Protein AF-A0A510JDT0-F1 (afdb_monomer_lite)

Sequence (181 aa):
MKKSILKILKKNKIKDDEENIIVDSLEFIRLIADLEESYKIKFDDEDLIFENFSSINRIIEIIKKRKLLNYKNYLNQKIKVKVDRKLGDKHPEYGYIYSLNYGYIPNTESEDGEEIDVYILGEFDPLEEFEGVCRAIIYRIDDIENKLIVTAEDKKYSIDQIEALVEFQERFFKTEIIMEK

InterPro domains:
  IPR008162 Inorganic pyrophosphatase [PF00719] (80-170)
  IPR009081 Phosphopantetheine binding ACP domain [PF00550] (23-61)
  IPR009081 Phosphopantetheine binding ACP domain [PS50075] (1-67)
  IPR036649 Inorganic pyrophosphatase superfamily [SSF50324] (79-175)
  IPR036736 ACP-like superfamily [G3DSA:1.10.1200.10] (2-70)
  IPR036736 ACP-like superfamily [SSF47336] (20-66)

Foldseek 3Di:
DLVVLVVQCVVLVWDAPQQFTDDDPVSLVSSQVCLCVVQLFHDDPVCSDVVCVGHSVSVLVVSLCGLCVLVVVQAQHKAKWFFPAWQQRADPPPGFGQNFTKTFGPPDQWSVGDGAIETEPDDRGTDRMDIFGFFKKWDFPPDNHIHTYGYHHPDDDDQVRVCVNCCSPCVVTDTDIDGDD

Radius of gyration: 18.59 Å; chains: 1; bounding box: 45×34×46 Å

Secondary structure (DSSP, 8-state):
-HHHHHHHHHHTT-EE-SS-EE--HHHHHHHHHHHHHHHT----TTT--GGGGSSHHHHHHHHHHHHHHHHHTTTT-EEEEEEEE-TTPBPTTT--B-SSEEEE-TT---TTSSPPEEEEES--S--SEEEEEEEEEEEESSSS--EEEEE-TT----HHHHHHHHHHHHTTS-EEEE---

Structure (mmCIF, N/CA/C/O backbone):
data_AF-A0A510JDT0-F1
#
_entry.id   AF-A0A510JDT0-F1
#
loop_
_atom_site.group_PDB
_atom_site.id
_atom_site.type_symbol
_atom_site.label_atom_id
_atom_site.label_alt_id
_atom_site.label_comp_id
_atom_site.label_asym_id
_atom_site.label_entity_id
_atom_site.label_seq_id
_atom_site.pdbx_PDB_ins_code
_atom_site.Cartn_x
_atom_site.Cartn_y
_atom_site.Cartn_z
_atom_site.occupancy
_atom_site.B_iso_or_equiv
_atom_site.auth_seq_id
_atom_site.auth_comp_id
_atom_site.auth_asym_id
_atom_site.auth_atom_id
_atom_site.pdbx_PDB_model_num
ATOM 1 N N . MET A 1 1 ? 0.991 -1.120 -14.239 1.00 88.50 1 MET A N 1
ATOM 2 C CA . MET A 1 1 ? 2.459 -1.309 -14.266 1.00 88.50 1 MET A CA 1
ATOM 3 C C . MET A 1 1 ? 3.058 -1.621 -15.652 1.00 88.50 1 MET A C 1
ATOM 5 O O . MET A 1 1 ? 3.698 -0.727 -16.190 1.00 88.50 1 MET A O 1
ATOM 9 N N . LYS A 1 2 ? 2.822 -2.789 -16.294 1.00 91.06 2 LYS A N 1
ATOM 10 C CA . LYS A 1 2 ? 3.462 -3.196 -17.586 1.00 91.06 2 LYS A CA 1
ATOM 11 C C . LYS A 1 2 ? 3.554 -2.088 -18.651 1.00 91.06 2 LYS A C 1
ATOM 13 O O . LYS A 1 2 ? 4.633 -1.797 -19.153 1.00 91.06 2 LYS A O 1
ATOM 18 N N . LYS A 1 3 ? 2.437 -1.414 -18.957 1.00 90.88 3 LYS A N 1
ATOM 19 C CA . LYS A 1 3 ? 2.402 -0.309 -19.941 1.00 90.88 3 LYS A CA 1
ATOM 20 C C . LYS A 1 3 ? 3.322 0.868 -19.586 1.00 90.88 3 LYS A C 1
ATOM 22 O O . LYS A 1 3 ? 3.818 1.521 -20.494 1.00 90.88 3 LYS A O 1
ATOM 27 N N . SER A 1 4 ? 3.507 1.163 -18.299 1.00 92.06 4 SER A N 1
ATOM 28 C CA . SER A 1 4 ? 4.396 2.236 -17.834 1.00 92.06 4 SER A CA 1
ATOM 29 C C . SER A 1 4 ? 5.864 1.831 -17.995 1.00 92.06 4 SER A C 1
ATOM 31 O O . SER A 1 4 ? 6.632 2.569 -18.600 1.00 92.06 4 SER A O 1
ATOM 33 N N . ILE A 1 5 ? 6.223 0.603 -17.600 1.00 93.62 5 ILE A N 1
ATOM 34 C CA . ILE A 1 5 ? 7.578 0.055 -17.801 1.00 93.62 5 ILE A CA 1
ATOM 35 C C . ILE A 1 5 ? 7.959 0.070 -19.287 1.00 93.62 5 ILE A C 1
ATOM 37 O O . ILE A 1 5 ? 9.022 0.568 -19.637 1.00 93.62 5 ILE A O 1
ATOM 41 N N . LEU A 1 6 ? 7.062 -0.361 -20.181 1.00 93.50 6 LEU A N 1
ATOM 42 C CA . LEU A 1 6 ? 7.291 -0.292 -21.632 1.00 93.50 6 LEU A CA 1
ATOM 43 C C . LEU A 1 6 ? 7.588 1.133 -22.130 1.00 93.50 6 LEU A C 1
ATOM 45 O O . LEU A 1 6 ? 8.373 1.316 -23.057 1.00 93.50 6 LEU A O 1
ATOM 49 N N . LYS A 1 7 ? 6.969 2.164 -21.538 1.00 93.81 7 LYS A N 1
ATOM 50 C CA . LYS A 1 7 ? 7.277 3.562 -21.878 1.00 93.81 7 LYS A CA 1
ATOM 51 C C . LYS A 1 7 ? 8.675 3.958 -21.398 1.00 93.81 7 LYS A C 1
ATOM 53 O O . LYS A 1 7 ? 9.374 4.639 -22.142 1.00 93.81 7 LYS A O 1
ATOM 58 N N . ILE A 1 8 ? 9.081 3.518 -20.207 1.00 95.38 8 ILE A N 1
ATOM 59 C CA . ILE A 1 8 ? 10.419 3.770 -19.647 1.00 95.38 8 ILE A CA 1
ATOM 60 C C . ILE A 1 8 ? 11.500 3.088 -20.497 1.00 95.38 8 ILE A C 1
ATOM 62 O O . ILE A 1 8 ? 12.482 3.731 -20.861 1.00 95.38 8 ILE A O 1
ATOM 66 N N . LEU A 1 9 ? 11.296 1.830 -20.900 1.00 94.12 9 LEU A N 1
ATOM 67 C CA . LEU A 1 9 ? 12.228 1.113 -21.782 1.00 94.12 9 LEU A CA 1
ATOM 68 C C . LEU A 1 9 ? 12.407 1.855 -23.116 1.00 94.12 9 LEU A C 1
ATOM 70 O O . LEU A 1 9 ? 13.532 2.156 -23.519 1.00 94.12 9 LEU A O 1
ATOM 74 N N . LYS A 1 10 ? 11.298 2.277 -23.741 1.00 92.94 10 LYS A N 1
ATOM 75 C CA . LYS A 1 10 ? 11.321 3.076 -24.978 1.00 92.94 10 LYS A CA 1
ATOM 76 C C . LYS A 1 10 ? 12.009 4.429 -24.805 1.00 92.94 10 LYS A C 1
ATOM 78 O O . LYS A 1 10 ? 12.786 4.819 -25.674 1.00 92.94 10 LYS A O 1
ATOM 83 N N . LYS A 1 11 ? 11.756 5.139 -23.697 1.00 93.69 11 LYS A N 1
ATOM 84 C CA . LYS A 1 11 ? 12.427 6.408 -23.351 1.00 93.69 11 LYS A CA 1
ATOM 85 C C . LYS A 1 11 ? 13.948 6.224 -23.300 1.00 93.69 11 LYS A C 1
ATOM 87 O O . LYS A 1 11 ? 14.680 7.063 -23.821 1.00 93.69 11 LYS A O 1
ATOM 92 N N . ASN A 1 12 ? 14.402 5.101 -22.750 1.00 91.62 12 ASN A N 1
ATOM 93 C CA . ASN A 1 12 ? 15.817 4.765 -22.608 1.00 91.62 12 ASN A CA 1
ATOM 94 C C . ASN A 1 12 ? 16.442 4.091 -23.836 1.00 91.62 12 ASN A C 1
ATOM 96 O O . ASN A 1 12 ? 17.634 3.808 -23.811 1.00 91.62 12 ASN A O 1
ATOM 100 N N . LYS A 1 13 ? 15.680 3.897 -24.924 1.00 90.50 13 LYS A N 1
ATOM 101 C CA . LYS A 1 13 ? 16.111 3.202 -26.155 1.00 90.50 13 LYS A CA 1
ATOM 102 C C . LYS A 1 13 ? 16.541 1.746 -25.929 1.00 90.50 13 LYS A C 1
ATOM 104 O O . LYS A 1 13 ? 17.254 1.187 -26.757 1.00 90.50 13 LYS A O 1
ATOM 109 N N . ILE A 1 14 ? 16.055 1.139 -24.851 1.00 89.50 14 ILE A N 1
ATOM 110 C CA . ILE A 1 14 ? 16.335 -0.249 -24.500 1.00 89.50 14 ILE A CA 1
ATOM 111 C C . ILE A 1 14 ? 15.519 -1.153 -25.418 1.00 89.50 14 ILE A C 1
ATOM 113 O O . ILE A 1 14 ? 14.324 -0.924 -25.614 1.00 89.50 14 ILE A O 1
ATOM 117 N N . LYS A 1 15 ? 16.165 -2.173 -25.987 1.00 82.19 15 LYS A N 1
ATOM 118 C CA . LYS A 1 15 ? 15.473 -3.188 -26.783 1.00 82.19 15 LYS A CA 1
ATOM 119 C C . LYS A 1 15 ? 14.717 -4.130 -25.852 1.00 82.19 15 LYS A C 1
ATOM 121 O O . LYS A 1 15 ? 15.325 -4.764 -24.993 1.00 82.19 15 LYS A O 1
ATOM 126 N N . ASP A 1 16 ? 13.412 -4.231 -26.064 1.00 77.00 16 ASP A N 1
ATOM 127 C CA . ASP A 1 16 ? 12.528 -5.147 -25.359 1.00 77.00 16 ASP A CA 1
ATOM 128 C C . ASP A 1 16 ? 11.855 -6.111 -26.344 1.00 77.00 16 ASP A C 1
ATOM 130 O O . ASP A 1 16 ? 11.225 -5.683 -27.310 1.00 77.00 16 ASP A O 1
ATOM 134 N N . ASP A 1 17 ? 11.972 -7.417 -26.101 1.00 72.69 17 ASP A N 1
ATOM 135 C CA . ASP A 1 17 ? 11.164 -8.450 -26.762 1.00 72.69 17 ASP A CA 1
ATOM 136 C C . ASP A 1 17 ? 10.190 -9.113 -25.766 1.00 72.69 17 ASP A C 1
ATOM 138 O O . ASP A 1 17 ? 9.945 -10.307 -25.829 1.00 72.69 17 ASP A O 1
ATOM 142 N N . GLU A 1 18 ? 9.617 -8.318 -24.847 1.00 62.38 18 GLU A N 1
ATOM 143 C CA . GLU A 1 18 ? 8.750 -8.685 -23.701 1.00 62.38 18 GLU A CA 1
ATOM 144 C C . GLU A 1 18 ? 9.321 -9.712 -22.695 1.00 62.38 18 GLU A C 1
ATOM 146 O O . GLU A 1 18 ? 9.117 -9.548 -21.486 1.00 62.38 18 GLU A O 1
ATOM 151 N N . GLU A 1 19 ? 10.030 -10.736 -23.167 1.00 71.19 19 GLU A N 1
ATOM 152 C CA . GLU A 1 19 ? 10.606 -11.841 -22.403 1.00 71.19 19 GLU A CA 1
ATOM 153 C C . GLU A 1 19 ? 12.079 -11.615 -22.066 1.00 71.19 19 GLU A C 1
ATOM 155 O O . GLU A 1 19 ? 12.503 -12.027 -20.989 1.00 71.19 19 GLU A O 1
ATOM 160 N N . ASN A 1 20 ? 12.831 -10.911 -22.917 1.00 83.62 20 ASN A N 1
ATOM 161 C CA . ASN A 1 20 ? 14.222 -10.550 -22.688 1.00 83.62 20 ASN A CA 1
ATOM 162 C C . ASN A 1 20 ? 14.452 -9.041 -22.864 1.00 83.62 20 ASN A C 1
ATOM 164 O O . ASN A 1 20 ? 14.115 -8.393 -23.857 1.00 83.62 20 ASN A O 1
ATOM 168 N N . ILE A 1 21 ? 15.083 -8.464 -21.854 1.00 89.50 21 ILE A N 1
ATOM 169 C CA . ILE A 1 21 ? 15.574 -7.096 -21.849 1.00 89.50 21 ILE A CA 1
ATOM 170 C C . ILE A 1 21 ? 17.093 -7.187 -21.854 1.00 89.50 21 ILE A C 1
ATOM 172 O O . ILE A 1 21 ? 17.698 -7.757 -20.945 1.00 89.50 21 ILE A O 1
ATOM 176 N N . ILE A 1 22 ? 17.705 -6.627 -22.894 1.00 86.00 22 ILE A N 1
ATOM 177 C CA . ILE A 1 22 ? 19.159 -6.538 -23.021 1.00 86.00 22 ILE A CA 1
ATOM 178 C C . ILE A 1 22 ? 19.533 -5.077 -22.830 1.00 86.00 22 ILE A C 1
ATOM 180 O O . ILE A 1 22 ? 19.077 -4.220 -23.586 1.00 86.00 22 ILE A O 1
ATOM 184 N N . VAL A 1 23 ? 20.355 -4.818 -21.818 1.00 89.81 23 VAL A N 1
ATOM 185 C CA . VAL A 1 23 ? 20.811 -3.480 -21.440 1.00 89.81 23 VAL A CA 1
ATOM 186 C C . VAL A 1 23 ? 22.323 -3.465 -21.287 1.00 89.81 23 VAL A C 1
ATOM 188 O O . VAL A 1 23 ? 22.905 -4.397 -20.728 1.00 89.81 23 VAL A O 1
ATOM 191 N N . ASP A 1 24 ? 22.964 -2.405 -21.767 1.00 90.00 24 ASP A N 1
ATOM 192 C CA . ASP A 1 24 ? 24.339 -2.090 -21.384 1.00 90.00 24 ASP A CA 1
ATOM 193 C C . ASP A 1 24 ? 24.404 -1.383 -20.013 1.00 90.00 24 ASP A C 1
ATOM 195 O O . ASP A 1 24 ? 23.385 -1.078 -19.389 1.00 90.00 24 ASP A O 1
ATOM 199 N N . SER A 1 25 ? 25.613 -1.122 -19.507 1.00 90.88 25 SER A N 1
ATOM 200 C CA . SER A 1 25 ? 25.796 -0.481 -18.197 1.00 90.88 25 SER A CA 1
ATOM 201 C C . SER A 1 25 ? 25.176 0.920 -18.101 1.00 90.88 25 SER A C 1
ATOM 203 O O . SER A 1 25 ? 24.699 1.299 -17.035 1.00 90.88 25 SER A O 1
ATOM 205 N N . LEU A 1 26 ? 25.186 1.705 -19.182 1.00 92.50 26 LEU A N 1
ATOM 206 C CA . LEU A 1 26 ? 24.661 3.072 -19.180 1.00 92.50 26 LEU A CA 1
ATOM 207 C C . LEU A 1 26 ? 23.133 3.076 -19.287 1.00 92.50 26 LEU A C 1
ATOM 209 O O . LEU A 1 26 ? 22.468 3.856 -18.603 1.00 92.50 26 LEU A O 1
ATOM 213 N N . GLU A 1 27 ? 22.582 2.207 -20.130 1.00 93.94 27 GLU A N 1
ATOM 214 C CA . GLU A 1 27 ? 21.146 1.951 -20.241 1.00 93.94 27 GLU A CA 1
ATOM 215 C C . GLU A 1 27 ? 20.572 1.457 -18.915 1.00 93.94 27 GLU A C 1
ATOM 217 O O . GLU A 1 27 ? 19.526 1.940 -18.484 1.00 93.94 27 GLU A O 1
ATOM 222 N N . PHE A 1 28 ? 21.290 0.562 -18.233 1.00 94.56 28 PHE A N 1
ATOM 223 C CA . PHE A 1 28 ? 20.892 0.044 -16.932 1.00 94.56 28 PHE A CA 1
ATOM 224 C C . PHE A 1 28 ? 20.801 1.149 -15.880 1.00 94.56 28 PHE A C 1
ATOM 226 O O . PHE A 1 28 ? 19.755 1.301 -15.260 1.00 94.56 28 PHE A O 1
ATOM 233 N N . ILE A 1 29 ? 21.829 1.992 -15.740 1.00 95.31 29 ILE A N 1
ATOM 234 C CA . ILE A 1 29 ? 21.810 3.106 -14.774 1.00 95.31 29 ILE A CA 1
ATOM 235 C C . ILE A 1 29 ? 20.608 4.034 -15.014 1.00 95.31 29 ILE A C 1
ATOM 237 O O . ILE A 1 29 ? 19.939 4.443 -14.066 1.00 95.31 29 ILE A O 1
ATOM 241 N N . ARG A 1 30 ? 20.303 4.354 -16.278 1.00 96.00 30 ARG A N 1
ATOM 242 C CA . ARG A 1 30 ? 19.158 5.217 -16.612 1.00 96.00 30 ARG A CA 1
ATOM 243 C C . ARG A 1 30 ? 17.817 4.535 -16.361 1.00 96.00 30 ARG A C 1
ATOM 245 O O . ARG A 1 30 ? 16.895 5.188 -15.882 1.00 96.00 30 ARG A O 1
ATOM 252 N N . LEU A 1 31 ? 17.715 3.237 -16.658 1.00 96.31 31 LEU A N 1
ATOM 253 C CA . LEU A 1 31 ? 16.531 2.439 -16.353 1.00 96.31 31 LEU A CA 1
ATOM 254 C C . LEU A 1 31 ? 16.239 2.458 -14.853 1.00 96.31 31 LEU A C 1
ATOM 256 O O . LEU A 1 31 ? 15.105 2.725 -14.473 1.00 96.31 31 LEU A O 1
ATOM 260 N N . ILE A 1 32 ? 17.251 2.210 -14.016 1.00 97.31 32 ILE A N 1
ATOM 261 C CA . ILE A 1 32 ? 17.106 2.222 -12.557 1.00 97.31 32 ILE A CA 1
ATOM 262 C C . ILE A 1 32 ? 16.616 3.590 -12.078 1.00 97.31 32 ILE A C 1
ATOM 264 O O . ILE A 1 32 ? 15.574 3.651 -11.432 1.00 97.31 32 ILE A O 1
ATOM 268 N N . ALA A 1 33 ? 17.283 4.676 -12.481 1.00 97.19 33 ALA A N 1
ATOM 269 C CA . ALA A 1 33 ? 16.896 6.029 -12.081 1.00 97.19 33 ALA A CA 1
ATOM 270 C C . ALA A 1 33 ? 15.445 6.370 -12.474 1.00 97.19 33 ALA A C 1
ATOM 272 O O . ALA A 1 33 ? 14.679 6.884 -11.660 1.00 97.19 33 ALA A O 1
ATOM 273 N N . ASP A 1 34 ? 15.039 6.032 -13.702 1.00 97.19 34 ASP A N 1
ATOM 274 C CA . ASP A 1 34 ? 13.675 6.280 -14.175 1.00 97.19 34 ASP A CA 1
ATOM 275 C C . ASP A 1 34 ? 12.630 5.428 -13.435 1.00 97.19 34 ASP A C 1
ATOM 277 O O . ASP A 1 34 ? 11.501 5.880 -13.229 1.00 97.19 34 ASP A O 1
ATOM 281 N N . LEU A 1 35 ? 12.968 4.190 -13.057 1.00 96.31 35 LEU A N 1
ATOM 282 C CA . LEU A 1 35 ? 12.084 3.322 -12.277 1.00 96.31 35 LEU A CA 1
ATOM 283 C C . LEU A 1 35 ? 11.918 3.843 -10.845 1.00 96.31 35 LEU A C 1
ATOM 285 O O . LEU A 1 35 ? 10.786 3.935 -10.371 1.00 96.31 35 LEU A O 1
ATOM 289 N N . GLU A 1 36 ? 13.008 4.218 -10.180 1.00 95.81 36 GLU A N 1
ATOM 290 C CA . GLU A 1 36 ? 12.976 4.804 -8.835 1.00 95.81 36 GLU A CA 1
ATOM 291 C C . GLU A 1 36 ? 12.145 6.088 -8.806 1.00 95.81 36 GLU A C 1
ATOM 293 O O . GLU A 1 36 ? 11.250 6.231 -7.972 1.00 95.81 36 GLU A O 1
ATOM 298 N N . GLU A 1 37 ? 12.361 6.984 -9.773 1.00 94.50 37 GLU A N 1
ATOM 299 C CA . GLU A 1 37 ? 11.599 8.227 -9.890 1.00 94.50 37 GLU A CA 1
ATOM 300 C C . GLU A 1 37 ? 10.108 7.965 -10.146 1.00 94.50 37 GLU A C 1
ATOM 302 O O . GLU A 1 37 ? 9.251 8.567 -9.493 1.00 94.50 37 GLU A O 1
ATOM 307 N N . SER A 1 38 ? 9.794 7.058 -11.080 1.00 93.50 38 SER A N 1
ATOM 308 C CA . SER A 1 38 ? 8.414 6.795 -11.514 1.00 93.50 38 SER A CA 1
ATOM 309 C C . SER A 1 38 ? 7.574 6.081 -10.461 1.00 93.50 38 SER A C 1
ATOM 311 O O . SER A 1 38 ? 6.361 6.281 -10.421 1.00 93.50 38 SER A O 1
ATOM 313 N N . TYR A 1 39 ? 8.189 5.211 -9.657 1.00 92.00 39 TYR A N 1
ATOM 314 C CA . TYR A 1 39 ? 7.486 4.389 -8.668 1.00 92.00 39 TYR A CA 1
ATOM 315 C C . TYR A 1 39 ? 7.741 4.817 -7.223 1.00 92.00 39 TYR A C 1
ATOM 317 O O . TYR A 1 39 ? 7.184 4.186 -6.329 1.00 92.00 39 TYR A O 1
ATOM 325 N N . LYS A 1 40 ? 8.545 5.868 -7.003 1.00 92.00 40 LYS A N 1
ATOM 326 C CA . LYS A 1 40 ? 8.918 6.384 -5.675 1.00 92.00 40 LYS A CA 1
ATOM 327 C C . LYS A 1 40 ? 9.500 5.304 -4.763 1.00 92.00 40 LYS A C 1
ATOM 329 O O . LYS A 1 40 ? 9.203 5.224 -3.580 1.00 92.00 40 LYS A O 1
ATOM 334 N N . ILE A 1 41 ? 10.359 4.470 -5.340 1.00 92.31 41 ILE A N 1
ATOM 335 C CA . ILE A 1 41 ? 11.077 3.403 -4.637 1.00 92.31 41 ILE A CA 1
ATOM 336 C C . ILE A 1 41 ? 12.579 3.666 -4.668 1.00 92.31 41 ILE A C 1
ATOM 338 O O . ILE A 1 41 ? 13.058 4.471 -5.463 1.00 92.31 41 ILE A O 1
ATOM 342 N N . LYS A 1 42 ? 13.316 2.935 -3.834 1.00 92.75 42 LYS A N 1
ATOM 343 C CA . LYS A 1 42 ? 14.772 2.818 -3.916 1.00 92.75 42 LYS A CA 1
ATOM 344 C C . LYS A 1 42 ? 15.153 1.354 -4.047 1.00 92.75 42 LYS A C 1
ATOM 346 O O . LYS A 1 42 ? 14.601 0.517 -3.330 1.00 92.75 42 LYS A O 1
ATOM 351 N N . PHE A 1 43 ? 16.056 1.053 -4.967 1.00 95.12 43 PHE A N 1
ATOM 352 C CA . PHE A 1 43 ? 16.667 -0.265 -5.071 1.00 95.12 43 PHE A CA 1
ATOM 353 C C . PHE A 1 43 ? 17.920 -0.315 -4.199 1.00 95.12 43 PHE A C 1
ATOM 355 O O . PHE A 1 43 ? 18.695 0.638 -4.164 1.00 95.12 43 PHE A O 1
ATOM 362 N N . ASP A 1 44 ? 18.126 -1.436 -3.511 1.00 93.44 44 ASP A N 1
ATOM 363 C CA . ASP A 1 44 ? 19.374 -1.655 -2.775 1.00 93.44 44 ASP A CA 1
ATOM 364 C C . ASP A 1 44 ? 20.409 -2.299 -3.701 1.00 93.44 44 ASP A C 1
ATOM 366 O O . ASP A 1 44 ? 20.045 -2.929 -4.695 1.00 93.44 44 ASP A O 1
ATOM 370 N N . ASP A 1 45 ? 21.691 -2.242 -3.337 1.00 93.69 45 ASP A N 1
ATOM 371 C CA . ASP A 1 45 ? 22.788 -2.822 -4.127 1.00 93.69 45 ASP A CA 1
ATOM 372 C C . ASP A 1 45 ? 22.551 -4.297 -4.512 1.00 93.69 45 ASP A C 1
ATOM 374 O O . ASP A 1 45 ? 22.901 -4.723 -5.612 1.00 93.69 45 ASP A O 1
ATOM 378 N N . GLU A 1 46 ? 21.902 -5.075 -3.639 1.00 93.44 46 GLU A N 1
ATOM 379 C CA . GLU A 1 46 ? 21.561 -6.485 -3.881 1.00 93.44 46 GLU A CA 1
ATOM 380 C C . GLU A 1 46 ? 20.513 -6.684 -4.988 1.00 93.44 46 GLU A C 1
ATOM 382 O O . GLU A 1 46 ? 20.466 -7.739 -5.626 1.00 93.44 46 GLU A O 1
ATOM 387 N N . ASP A 1 47 ? 19.662 -5.687 -5.237 1.00 94.62 47 ASP A N 1
ATOM 388 C CA . ASP A 1 47 ? 18.688 -5.745 -6.323 1.00 94.62 47 ASP A CA 1
ATOM 389 C C . ASP A 1 47 ? 19.323 -5.476 -7.682 1.00 94.62 47 ASP A C 1
ATOM 391 O O . ASP A 1 47 ? 18.804 -5.972 -8.685 1.00 94.62 47 ASP A O 1
ATOM 395 N N . LEU A 1 48 ? 20.406 -4.689 -7.724 1.00 94.44 48 LEU A N 1
ATOM 396 C CA . LEU A 1 48 ? 21.015 -4.106 -8.926 1.00 94.44 48 LEU A CA 1
ATOM 397 C C . LEU A 1 48 ? 21.832 -5.118 -9.747 1.00 94.44 48 LEU A C 1
ATOM 399 O O . LEU A 1 48 ? 22.902 -4.821 -10.277 1.00 94.44 48 LEU A O 1
ATOM 403 N N . ILE A 1 49 ? 21.294 -6.324 -9.898 1.00 92.69 49 ILE A N 1
ATOM 404 C CA . ILE A 1 49 ? 21.797 -7.373 -10.777 1.00 92.69 49 ILE A CA 1
ATOM 405 C C . ILE A 1 49 ? 20.966 -7.415 -12.061 1.00 92.69 49 ILE A C 1
ATOM 407 O O . ILE A 1 49 ? 19.737 -7.405 -12.026 1.00 92.69 49 ILE A O 1
ATOM 411 N N . PHE A 1 50 ? 21.627 -7.519 -13.216 1.00 90.50 50 PHE A N 1
ATOM 412 C CA . PHE A 1 50 ? 20.959 -7.542 -14.528 1.00 90.50 50 PHE A CA 1
ATOM 413 C C . PHE A 1 50 ? 19.859 -8.598 -14.636 1.00 90.50 50 PHE A C 1
ATOM 415 O O . PHE A 1 50 ? 18.836 -8.371 -15.277 1.00 90.50 50 PHE A O 1
ATOM 422 N N . GLU A 1 51 ? 20.040 -9.745 -13.980 1.00 91.56 51 GLU A N 1
ATOM 423 C CA . GLU A 1 51 ? 19.056 -10.819 -13.987 1.00 91.56 51 GLU A CA 1
ATOM 424 C C . GLU A 1 51 ? 17.687 -10.359 -13.442 1.00 91.56 51 GLU A C 1
ATOM 426 O O . GLU A 1 51 ? 16.656 -10.744 -14.000 1.00 91.56 51 GLU A O 1
ATOM 431 N N . ASN A 1 52 ? 17.642 -9.483 -12.434 1.00 94.44 52 ASN A N 1
ATOM 432 C CA . ASN A 1 52 ? 16.389 -8.936 -11.896 1.00 94.44 52 ASN A CA 1
ATOM 433 C C . ASN A 1 52 ? 15.654 -8.023 -12.890 1.00 94.44 52 ASN A C 1
ATOM 435 O O . ASN A 1 52 ? 14.444 -7.835 -12.779 1.00 94.44 52 ASN A O 1
ATOM 439 N N . PHE A 1 53 ? 16.359 -7.500 -13.891 1.00 94.88 53 PHE A N 1
ATOM 440 C CA . PHE A 1 53 ? 15.822 -6.585 -14.900 1.00 94.88 53 PHE A CA 1
ATOM 441 C C . PHE A 1 53 ? 15.804 -7.202 -16.302 1.00 94.88 53 PHE A C 1
ATOM 443 O O . PHE A 1 53 ? 15.553 -6.510 -17.282 1.00 94.88 53 PHE A O 1
ATOM 450 N N . SER A 1 54 ? 16.025 -8.517 -16.392 1.00 92.88 54 SER A N 1
ATOM 451 C CA . SER A 1 54 ? 16.102 -9.262 -17.653 1.00 92.88 54 SER A CA 1
ATOM 452 C C . SER A 1 54 ? 14.755 -9.459 -18.347 1.00 92.88 54 SER A C 1
ATOM 454 O O . SER A 1 54 ? 14.730 -9.874 -19.495 1.00 92.88 54 SER A O 1
ATOM 456 N N . SER A 1 55 ? 13.630 -9.165 -17.690 1.00 94.19 55 SER A N 1
ATOM 457 C CA . SER A 1 55 ? 12.297 -9.213 -18.301 1.00 94.19 55 SER A CA 1
ATOM 458 C C . SER A 1 55 ? 11.350 -8.237 -17.615 1.00 94.19 55 SER A C 1
ATOM 460 O O . SER A 1 55 ? 11.530 -7.891 -16.445 1.00 94.19 55 SER A O 1
ATOM 462 N N . ILE A 1 56 ? 10.281 -7.845 -18.310 1.00 93.56 56 ILE A N 1
ATOM 463 C CA . ILE A 1 56 ? 9.270 -6.939 -17.750 1.00 93.56 56 ILE A CA 1
ATOM 464 C C . ILE A 1 56 ? 8.642 -7.528 -16.483 1.00 93.56 56 ILE A C 1
ATOM 466 O O . ILE A 1 56 ? 8.395 -6.798 -15.526 1.00 93.56 56 ILE A O 1
ATOM 470 N N . ASN A 1 57 ? 8.395 -8.839 -16.458 1.00 93.19 57 ASN A N 1
ATOM 471 C CA . ASN A 1 57 ? 7.786 -9.494 -15.303 1.00 93.19 57 ASN A CA 1
ATOM 472 C C . ASN A 1 57 ? 8.704 -9.438 -14.078 1.00 93.19 57 ASN A C 1
ATOM 474 O O . ASN A 1 57 ? 8.234 -9.102 -12.998 1.00 93.19 57 ASN A O 1
ATOM 478 N N . ARG A 1 58 ? 10.013 -9.672 -14.235 1.00 94.56 58 ARG A N 1
ATOM 479 C CA . ARG A 1 58 ? 10.958 -9.548 -13.112 1.00 94.56 58 ARG A CA 1
ATOM 480 C C . ARG A 1 58 ? 11.058 -8.108 -12.600 1.00 94.56 58 ARG A C 1
ATOM 482 O O . ARG A 1 58 ? 11.051 -7.900 -11.390 1.00 94.56 58 ARG A O 1
ATOM 489 N N . ILE A 1 59 ? 11.030 -7.123 -13.505 1.00 95.25 59 ILE A N 1
ATOM 490 C CA . ILE A 1 59 ? 10.959 -5.699 -13.137 1.00 95.25 59 ILE A CA 1
ATOM 491 C C . ILE A 1 59 ? 9.686 -5.410 -12.322 1.00 95.25 59 ILE A C 1
ATOM 493 O O . ILE A 1 59 ? 9.741 -4.727 -11.304 1.00 95.25 59 ILE A O 1
ATOM 497 N N . ILE A 1 60 ? 8.534 -5.944 -12.739 1.00 93.94 60 ILE A N 1
ATOM 498 C CA . ILE A 1 60 ? 7.273 -5.804 -11.993 1.00 93.94 60 ILE A CA 1
ATOM 499 C C . ILE A 1 60 ? 7.398 -6.408 -10.592 1.00 93.94 60 ILE A C 1
ATOM 501 O O . ILE A 1 60 ? 7.024 -5.754 -9.620 1.00 93.94 60 ILE A O 1
ATOM 505 N N . GLU A 1 61 ? 7.943 -7.620 -10.476 1.00 93.88 61 GLU A N 1
ATOM 506 C CA . GLU A 1 61 ? 8.094 -8.303 -9.188 1.00 93.88 61 GLU A CA 1
ATOM 507 C C . GLU A 1 61 ? 9.010 -7.536 -8.231 1.00 93.88 61 GLU A C 1
ATOM 509 O O . GLU A 1 61 ? 8.674 -7.375 -7.056 1.00 93.88 61 GLU A O 1
ATOM 514 N N . ILE A 1 62 ? 10.135 -7.000 -8.715 1.00 95.25 62 ILE A N 1
ATOM 515 C CA . ILE A 1 62 ? 11.053 -6.250 -7.854 1.00 95.25 62 ILE A CA 1
ATOM 516 C C . ILE A 1 62 ? 10.471 -4.896 -7.434 1.00 95.25 62 ILE A C 1
ATOM 518 O O . ILE A 1 62 ? 10.600 -4.515 -6.271 1.00 95.25 62 ILE A O 1
ATOM 522 N N . ILE A 1 63 ? 9.732 -4.214 -8.318 1.00 94.62 63 ILE A N 1
ATOM 523 C CA . ILE A 1 63 ? 8.987 -2.997 -7.963 1.00 94.62 63 ILE A CA 1
ATOM 524 C C . ILE A 1 63 ? 7.925 -3.320 -6.912 1.00 94.62 63 ILE A C 1
ATOM 526 O O . ILE A 1 63 ? 7.838 -2.628 -5.901 1.00 94.62 63 ILE A O 1
ATOM 530 N N . LYS A 1 64 ? 7.133 -4.385 -7.107 1.00 93.25 64 LYS A N 1
ATOM 531 C CA . LYS A 1 64 ? 6.112 -4.813 -6.139 1.00 93.25 64 LYS A CA 1
ATOM 532 C C . LYS A 1 64 ? 6.740 -5.145 -4.786 1.00 93.25 64 LYS A C 1
ATOM 534 O O . LYS A 1 64 ? 6.245 -4.684 -3.760 1.00 93.25 64 LYS A O 1
ATOM 539 N N . LYS A 1 65 ? 7.855 -5.886 -4.774 1.00 93.12 65 LYS A N 1
ATOM 540 C CA . LYS A 1 65 ? 8.636 -6.183 -3.563 1.00 93.12 65 LYS A CA 1
ATOM 541 C C . LYS A 1 65 ? 9.022 -4.894 -2.837 1.00 93.12 65 LYS A C 1
ATOM 543 O O . LYS A 1 65 ? 8.802 -4.810 -1.632 1.00 93.12 65 LYS A O 1
ATOM 548 N N . ARG A 1 66 ? 9.560 -3.904 -3.557 1.00 92.88 66 ARG A N 1
ATOM 549 C CA . ARG A 1 66 ? 10.029 -2.639 -2.976 1.00 92.88 66 ARG A CA 1
ATOM 550 C C . ARG A 1 66 ? 8.895 -1.758 -2.469 1.00 92.88 66 ARG A C 1
ATOM 552 O O . ARG A 1 66 ? 8.959 -1.335 -1.322 1.00 92.88 66 ARG A O 1
ATOM 559 N N . LYS A 1 67 ? 7.813 -1.610 -3.238 1.00 92.50 67 LYS A N 1
ATOM 560 C CA . LYS A 1 67 ? 6.597 -0.898 -2.805 1.00 92.50 67 LYS A CA 1
ATOM 561 C C . LYS A 1 67 ? 5.972 -1.475 -1.531 1.00 92.50 67 LYS A C 1
ATOM 563 O O . LYS A 1 67 ? 5.304 -0.761 -0.803 1.00 92.50 67 LYS A O 1
ATOM 568 N N . LEU A 1 68 ? 6.130 -2.773 -1.275 1.00 93.06 68 LEU A N 1
ATOM 569 C CA . LEU A 1 68 ? 5.555 -3.427 -0.094 1.00 93.06 68 LEU A CA 1
ATOM 570 C C . LEU A 1 68 ? 6.504 -3.477 1.101 1.00 93.06 68 LEU A C 1
ATOM 572 O O . LEU A 1 68 ? 6.066 -3.816 2.199 1.00 93.06 68 LEU A O 1
ATOM 576 N N . LEU A 1 69 ? 7.791 -3.196 0.904 1.00 90.69 69 LEU A N 1
ATOM 577 C CA . LEU A 1 69 ? 8.813 -3.424 1.920 1.00 90.69 69 LEU A CA 1
ATOM 578 C C . LEU A 1 69 ? 8.555 -2.591 3.182 1.00 90.69 69 LEU A C 1
ATOM 580 O O . LEU A 1 69 ? 8.568 -3.144 4.280 1.00 90.69 69 LEU A O 1
ATOM 584 N N . ASN A 1 70 ? 8.231 -1.307 3.009 1.00 86.50 70 ASN A N 1
ATOM 585 C CA . ASN A 1 70 ? 7.956 -0.377 4.109 1.00 86.50 70 ASN A CA 1
ATOM 586 C C . ASN A 1 70 ? 6.736 -0.807 4.939 1.00 86.50 70 ASN A C 1
ATOM 588 O O . ASN A 1 70 ? 6.724 -0.682 6.159 1.00 86.50 70 ASN A O 1
ATOM 592 N N . TYR A 1 71 ? 5.737 -1.392 4.283 1.00 94.44 71 TYR A N 1
ATOM 593 C CA . TYR A 1 71 ? 4.464 -1.770 4.892 1.00 94.44 71 TYR A CA 1
ATOM 594 C C . TYR A 1 71 ? 4.517 -3.126 5.600 1.00 94.44 71 TYR A C 1
ATOM 596 O O . TYR A 1 71 ? 3.857 -3.330 6.620 1.00 94.44 71 TYR A O 1
ATOM 604 N N . LYS A 1 72 ? 5.321 -4.065 5.085 1.00 93.94 72 LYS A N 1
ATOM 605 C CA . LYS A 1 72 ? 5.431 -5.421 5.642 1.00 93.94 72 LYS A CA 1
ATOM 606 C C . LYS A 1 72 ? 5.915 -5.441 7.088 1.00 93.94 72 LYS A C 1
ATOM 608 O O . LYS A 1 72 ? 5.469 -6.297 7.840 1.00 93.94 72 LYS A O 1
ATOM 613 N N . ASN A 1 73 ? 6.749 -4.485 7.493 1.00 92.69 73 ASN A N 1
ATOM 614 C CA . ASN A 1 73 ? 7.240 -4.391 8.871 1.00 92.69 73 ASN A CA 1
ATOM 615 C C . ASN A 1 73 ? 6.129 -4.110 9.895 1.00 92.69 73 ASN A C 1
ATOM 617 O O . ASN A 1 73 ? 6.324 -4.360 11.080 1.00 92.69 73 ASN A O 1
ATOM 621 N N . TYR A 1 74 ? 4.971 -3.611 9.454 1.00 96.19 74 TYR A N 1
ATOM 622 C CA . TYR A 1 74 ? 3.827 -3.360 10.325 1.00 96.19 74 TYR A CA 1
ATOM 623 C C . TYR A 1 74 ? 2.885 -4.555 10.427 1.00 96.19 74 TYR A C 1
ATOM 625 O O . TYR A 1 74 ? 2.112 -4.621 11.378 1.00 96.19 74 TYR A O 1
ATOM 633 N N . LEU A 1 75 ? 2.915 -5.506 9.488 1.00 96.56 75 LEU A N 1
ATOM 634 C CA . LEU A 1 75 ? 2.025 -6.664 9.541 1.00 96.56 75 LEU A CA 1
ATOM 635 C C . LEU A 1 75 ? 2.184 -7.417 10.868 1.00 96.56 75 LEU A C 1
ATOM 637 O O . LEU A 1 75 ? 3.289 -7.673 11.349 1.00 96.56 75 LEU A O 1
ATOM 641 N N . ASN A 1 76 ? 1.041 -7.728 11.478 1.00 96.12 76 ASN A N 1
ATOM 642 C CA . ASN A 1 76 ? 0.905 -8.361 12.786 1.00 96.12 76 ASN A CA 1
ATOM 643 C C . ASN A 1 76 ? 1.523 -7.590 13.967 1.00 96.12 76 ASN A C 1
ATOM 645 O O . ASN A 1 76 ? 1.517 -8.098 15.088 1.00 96.12 76 ASN A O 1
ATOM 649 N N . GLN A 1 77 ? 1.996 -6.360 13.757 1.00 96.94 77 GLN A N 1
ATOM 650 C CA . GLN A 1 77 ? 2.488 -5.499 14.827 1.00 96.94 77 GLN A CA 1
ATOM 651 C C . GLN A 1 77 ? 1.354 -4.690 15.442 1.00 96.94 77 GLN A C 1
ATOM 653 O O . GLN A 1 77 ? 0.389 -4.310 14.771 1.00 96.94 77 GLN A O 1
ATOM 658 N N . LYS A 1 78 ? 1.504 -4.389 16.733 1.00 97.69 78 LYS A N 1
ATOM 659 C CA . LYS A 1 78 ? 0.648 -3.431 17.421 1.00 97.69 78 LYS A CA 1
ATOM 660 C C . LYS A 1 78 ? 1.118 -2.019 17.084 1.00 97.69 78 LYS A C 1
ATOM 662 O O . LYS A 1 78 ? 2.286 -1.702 17.297 1.00 97.69 78 LYS A O 1
ATOM 667 N N . ILE A 1 79 ? 0.231 -1.190 16.548 1.00 97.19 79 ILE A N 1
ATOM 668 C CA . ILE A 1 79 ? 0.558 0.159 16.087 1.00 97.19 79 ILE A CA 1
ATOM 669 C C . ILE A 1 79 ? -0.409 1.186 16.657 1.00 97.19 79 ILE A C 1
ATOM 671 O O . ILE A 1 79 ? -1.599 0.914 16.831 1.00 97.19 79 ILE A O 1
ATOM 675 N N . LYS A 1 80 ? 0.130 2.372 16.953 1.00 98.31 80 LYS A N 1
ATOM 676 C CA . LYS A 1 80 ? -0.643 3.533 17.382 1.00 98.31 80 LYS A CA 1
ATOM 677 C C . LYS A 1 80 ? -0.976 4.388 16.164 1.00 98.31 80 LYS A C 1
ATOM 679 O O . LYS A 1 80 ? -0.081 4.789 15.426 1.00 98.31 80 LYS A O 1
ATOM 684 N N . VAL A 1 81 ? -2.258 4.672 15.996 1.00 98.62 81 VAL A N 1
ATOM 685 C CA . VAL A 1 81 ? -2.832 5.448 14.900 1.00 98.62 81 VAL A CA 1
ATOM 686 C C . VAL A 1 81 ? -3.393 6.741 15.472 1.00 98.62 81 VAL A C 1
ATOM 688 O O . VAL A 1 81 ? -4.110 6.724 16.476 1.00 98.62 81 VAL A O 1
ATOM 691 N N . LYS A 1 82 ? -3.080 7.865 14.830 1.00 98.69 82 LYS A N 1
ATOM 692 C CA . LYS A 1 82 ? -3.729 9.148 15.098 1.00 98.69 82 LYS A CA 1
ATOM 693 C C . LYS A 1 82 ? -4.782 9.388 14.026 1.00 98.69 82 LYS A C 1
ATOM 695 O O . LYS A 1 82 ? -4.469 9.299 12.845 1.00 98.69 82 LYS A O 1
ATOM 700 N N . VAL A 1 83 ? -6.017 9.654 14.439 1.00 98.56 83 VAL A N 1
ATOM 701 C CA . VAL A 1 83 ? -7.156 9.789 13.523 1.00 98.56 83 VAL A CA 1
ATOM 702 C C . VAL A 1 83 ? -7.222 11.219 13.002 1.00 98.56 83 VAL A C 1
ATOM 704 O O . VAL A 1 83 ? -7.211 12.172 13.781 1.00 98.56 83 VAL A O 1
ATOM 707 N N . ASP A 1 84 ? -7.276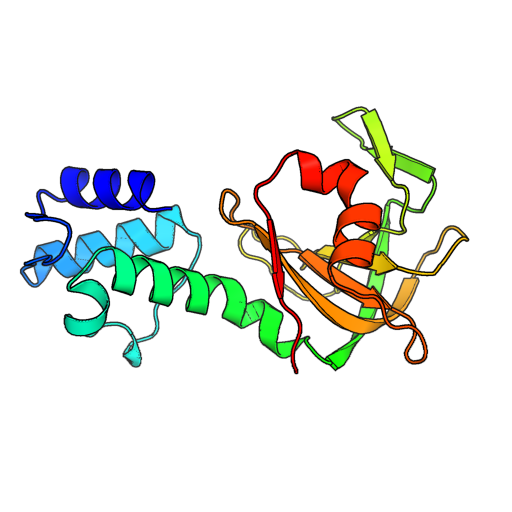 11.372 11.681 1.00 96.75 84 ASP A N 1
ATOM 708 C CA . ASP A 1 84 ? -7.371 12.664 10.991 1.00 96.75 84 ASP A CA 1
ATOM 709 C C . ASP A 1 84 ? -8.716 12.835 10.255 1.00 96.75 84 ASP A C 1
ATOM 711 O O . ASP A 1 84 ? -9.150 13.964 9.990 1.00 96.75 84 ASP A O 1
ATOM 715 N N . ARG A 1 85 ? -9.393 11.718 9.959 1.00 97.56 85 ARG A N 1
ATOM 716 C CA . ARG A 1 85 ? -10.741 11.638 9.392 1.00 97.56 85 ARG A CA 1
ATOM 717 C C . ARG A 1 85 ? -11.551 10.636 10.198 1.00 97.56 85 ARG A C 1
ATOM 719 O O . ARG A 1 85 ? -11.360 9.422 10.131 1.00 97.56 85 ARG A O 1
ATOM 726 N N . LYS A 1 86 ? -12.470 11.160 10.992 1.00 98.19 86 LYS A N 1
ATOM 727 C CA . LYS A 1 86 ? -13.335 10.356 11.845 1.00 98.19 86 LYS A CA 1
ATOM 728 C C . LYS A 1 86 ? -14.410 9.682 11.014 1.00 98.19 86 LYS A C 1
ATOM 730 O O . LYS A 1 86 ? -14.796 10.162 9.947 1.00 98.19 86 LYS A O 1
ATOM 735 N N . LEU A 1 87 ? -14.952 8.593 11.546 1.00 98.12 87 LEU A N 1
ATOM 736 C CA . LEU A 1 87 ? -16.166 8.002 11.001 1.00 98.12 87 LEU A CA 1
ATOM 737 C C . LEU A 1 87 ? -17.259 9.080 10.875 1.00 98.12 87 LEU A C 1
ATOM 739 O O . LEU A 1 87 ? -17.594 9.758 11.845 1.00 98.12 87 LEU A O 1
ATOM 743 N N . GLY A 1 88 ? -17.815 9.226 9.672 1.00 97.38 88 GLY A N 1
ATOM 744 C CA . GLY A 1 88 ? -18.825 10.233 9.343 1.00 97.38 88 GLY A CA 1
ATOM 745 C C . GLY A 1 88 ? -18.276 11.552 8.791 1.00 97.38 88 GLY A C 1
ATOM 746 O O . GLY A 1 88 ? -19.066 12.354 8.285 1.00 97.38 88 GLY A O 1
ATOM 747 N N . ASP A 1 89 ? -16.960 11.774 8.815 1.00 97.62 89 ASP A N 1
ATOM 748 C CA . ASP A 1 89 ? -16.361 12.965 8.214 1.00 97.62 89 ASP A CA 1
ATOM 749 C C . ASP A 1 89 ? -16.514 12.952 6.691 1.00 97.62 89 ASP A C 1
ATOM 751 O O . ASP A 1 89 ? -16.487 11.912 6.028 1.00 97.62 89 ASP A O 1
ATOM 755 N N . LYS A 1 90 ? -16.654 14.142 6.109 1.00 96.62 90 LYS A N 1
ATOM 756 C CA . LYS A 1 90 ? -16.693 14.320 4.658 1.00 96.62 90 LYS A CA 1
ATOM 757 C C . LYS A 1 90 ? -15.279 14.540 4.128 1.00 96.62 90 LYS A C 1
ATOM 759 O O . LYS A 1 90 ? -14.538 15.354 4.673 1.00 96.62 90 LYS A O 1
ATOM 764 N N . HIS A 1 91 ? -14.931 13.878 3.028 1.00 94.19 91 HIS A N 1
ATOM 765 C CA . HIS A 1 91 ? -13.670 14.124 2.342 1.00 94.19 91 HIS A CA 1
ATOM 766 C C . HIS A 1 91 ? -13.579 15.598 1.906 1.00 94.19 91 HIS A C 1
ATOM 768 O O . HIS A 1 91 ? -14.520 16.084 1.264 1.00 94.19 91 HIS A O 1
ATOM 774 N N . PRO A 1 92 ? -12.466 16.302 2.199 1.00 90.75 92 PRO A N 1
ATOM 775 C CA . PRO A 1 92 ? -12.344 17.746 1.978 1.00 90.75 92 PRO A CA 1
ATOM 776 C C . PRO A 1 92 ? -12.569 18.161 0.518 1.00 90.75 92 PRO A C 1
ATOM 778 O O . PRO A 1 92 ? -13.205 19.178 0.261 1.00 90.75 92 PRO A O 1
ATOM 781 N N . GLU A 1 93 ? -12.096 17.349 -0.432 1.00 93.00 93 GLU A N 1
ATOM 782 C CA . GLU A 1 93 ? -12.178 17.652 -1.870 1.00 93.00 93 GLU A CA 1
ATOM 783 C C . GLU A 1 93 ? -13.286 16.879 -2.609 1.00 93.00 93 GLU A C 1
ATOM 785 O O . GLU A 1 93 ? -14.121 17.471 -3.288 1.00 93.00 93 GLU A O 1
ATOM 790 N N . TYR A 1 94 ? -13.326 15.550 -2.465 1.00 91.00 94 TYR A N 1
ATOM 791 C CA . TYR A 1 94 ? -14.170 14.669 -3.287 1.00 91.00 94 TYR A CA 1
ATOM 792 C C . TYR A 1 94 ? -15.583 14.417 -2.744 1.00 91.00 94 TYR A C 1
ATOM 794 O O . TYR A 1 94 ? -16.403 13.779 -3.402 1.00 91.00 94 TYR A O 1
ATOM 802 N N . GLY A 1 95 ? -15.894 14.914 -1.547 1.00 89.69 95 GLY A N 1
ATOM 803 C CA . GLY A 1 95 ? -17.253 14.983 -1.018 1.00 89.69 95 GLY A CA 1
ATOM 804 C C . GLY A 1 95 ? -17.949 13.667 -0.648 1.00 89.69 95 GLY A C 1
ATOM 805 O O . GLY A 1 95 ? -19.125 13.722 -0.279 1.00 89.69 95 GLY A O 1
ATOM 806 N N . TYR A 1 96 ? -17.262 12.523 -0.698 1.00 94.19 96 TYR A N 1
ATOM 807 C CA . TYR A 1 96 ? -17.734 11.278 -0.083 1.00 94.19 96 TYR A CA 1
ATOM 808 C C . TYR A 1 96 ? -17.567 11.311 1.443 1.00 94.19 96 TYR A C 1
ATOM 810 O O . TYR A 1 96 ? -16.889 12.185 1.979 1.00 94.19 96 TYR A O 1
ATOM 818 N N . ILE A 1 97 ? -18.211 10.377 2.142 1.00 96.94 97 ILE A N 1
ATOM 819 C CA . ILE A 1 97 ? -18.167 10.261 3.604 1.00 96.94 97 ILE A CA 1
ATOM 820 C C . ILE A 1 97 ? -17.251 9.096 3.976 1.00 96.94 97 ILE A C 1
ATOM 822 O O . ILE A 1 97 ? -17.340 8.032 3.364 1.00 96.94 97 ILE A O 1
ATOM 826 N N . TYR A 1 98 ? -16.402 9.289 4.981 1.00 97.56 98 TYR A N 1
ATOM 827 C CA . TYR A 1 98 ? -15.605 8.227 5.578 1.00 97.56 98 TYR A CA 1
ATOM 828 C C . TYR A 1 98 ? -16.513 7.291 6.378 1.00 97.56 98 TYR A C 1
ATOM 830 O O . TYR A 1 98 ? -17.051 7.663 7.421 1.00 97.56 98 TYR A O 1
ATOM 838 N N . SER A 1 99 ? -16.706 6.064 5.885 1.00 97.25 99 SER A N 1
ATOM 839 C CA . SER A 1 99 ? -17.482 5.026 6.585 1.00 97.25 99 SER A CA 1
ATOM 840 C C . SER A 1 99 ? -16.681 4.290 7.663 1.00 97.25 99 SER A C 1
ATOM 842 O O . SER A 1 99 ? -17.218 3.409 8.328 1.00 97.25 99 SER A O 1
ATOM 844 N N . LEU A 1 100 ? -15.406 4.643 7.826 1.00 98.25 100 LEU A N 1
ATOM 845 C CA . LEU A 1 100 ? -14.459 4.106 8.798 1.00 98.25 100 LEU A CA 1
ATOM 846 C C . LEU A 1 100 ? -13.688 5.265 9.435 1.00 98.25 100 LEU A C 1
ATOM 848 O O . LEU A 1 100 ? -13.588 6.336 8.838 1.00 98.25 100 LEU A O 1
ATOM 852 N N . ASN A 1 101 ? -13.094 5.036 10.605 1.00 98.62 101 ASN A N 1
ATOM 853 C CA . ASN A 1 101 ? -12.050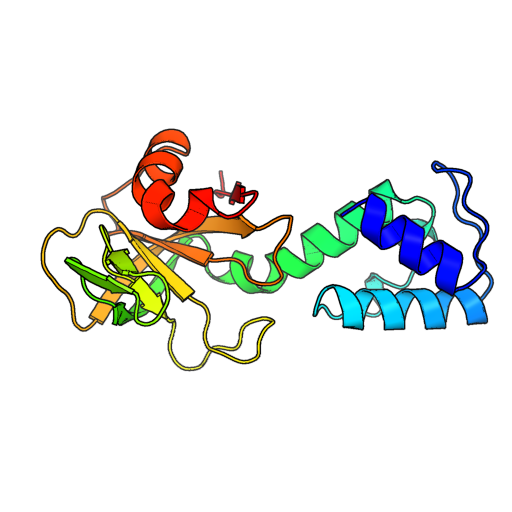 5.935 11.086 1.00 98.62 101 ASN A CA 1
ATOM 854 C C . ASN A 1 101 ? -10.793 5.742 10.222 1.00 98.62 101 ASN A C 1
ATOM 856 O O . ASN A 1 101 ? -10.388 4.608 9.944 1.00 98.62 101 ASN A O 1
ATOM 860 N N . TYR A 1 102 ? -10.194 6.853 9.813 1.00 98.31 102 TYR A N 1
ATOM 861 C CA . TYR A 1 102 ? -9.000 6.919 8.983 1.00 98.31 102 TYR A CA 1
ATOM 862 C C . TYR A 1 102 ? -7.987 7.860 9.632 1.00 98.31 102 TYR A C 1
ATOM 864 O O . TYR A 1 102 ? -8.345 8.840 10.292 1.00 98.31 102 TYR A O 1
ATOM 872 N N . GLY A 1 103 ? -6.720 7.492 9.531 1.00 98.12 103 GLY A N 1
ATOM 873 C CA . GLY A 1 103 ? -5.640 8.172 10.218 1.00 98.12 103 GLY A CA 1
ATOM 874 C C . GLY A 1 103 ? -4.290 7.743 9.689 1.00 98.12 103 GLY A C 1
ATOM 875 O O . GLY A 1 103 ? -4.202 7.084 8.661 1.00 98.12 103 GLY A O 1
ATOM 876 N N . TYR A 1 104 ? -3.248 8.051 10.446 1.00 98.38 104 TYR A N 1
ATOM 877 C CA . TYR A 1 104 ? -1.871 7.762 10.069 1.00 98.38 104 TYR A CA 1
ATOM 878 C C . TYR A 1 104 ? -1.046 7.266 11.256 1.00 98.38 104 TYR A C 1
ATOM 880 O O . TYR A 1 104 ? -1.429 7.425 12.424 1.00 98.38 104 TYR A O 1
ATOM 888 N N . ILE A 1 105 ? 0.106 6.661 10.963 1.00 97.88 105 ILE A N 1
ATOM 889 C CA . ILE A 1 105 ? 1.094 6.259 11.969 1.00 97.88 105 ILE A CA 1
ATOM 890 C C . ILE A 1 105 ? 2.058 7.431 12.224 1.00 97.88 105 ILE A C 1
ATOM 892 O O . ILE A 1 105 ? 2.829 7.782 11.331 1.00 97.88 105 ILE A O 1
ATOM 896 N N . PRO A 1 106 ? 2.087 8.030 13.429 1.00 96.88 106 PRO A N 1
ATOM 897 C CA . PRO A 1 106 ? 2.954 9.175 13.702 1.00 96.88 106 PRO A CA 1
ATOM 898 C C . PRO A 1 106 ? 4.446 8.846 13.566 1.00 96.88 106 PRO A C 1
ATOM 900 O O . PRO A 1 106 ? 4.891 7.786 14.011 1.00 96.88 106 PRO A O 1
ATOM 903 N N . ASN A 1 107 ? 5.234 9.812 13.082 1.00 94.12 107 ASN A N 1
ATOM 904 C CA . ASN A 1 107 ? 6.689 9.691 12.887 1.00 94.12 107 ASN A CA 1
ATOM 905 C C . ASN A 1 107 ? 7.085 8.582 11.893 1.00 94.12 107 ASN A C 1
ATOM 907 O O . ASN A 1 107 ? 8.082 7.884 12.093 1.00 94.12 107 ASN A O 1
ATOM 911 N N . THR A 1 108 ? 6.286 8.405 10.844 1.00 94.38 108 THR A N 1
ATOM 912 C CA . THR A 1 108 ? 6.602 7.547 9.696 1.00 94.38 108 THR A CA 1
ATOM 913 C C . THR A 1 108 ? 6.655 8.393 8.432 1.00 94.38 108 THR A C 1
ATOM 915 O O . THR A 1 108 ? 6.243 9.546 8.458 1.00 94.38 108 THR A O 1
ATOM 918 N N . GLU A 1 109 ? 7.189 7.840 7.350 1.00 89.38 109 GLU A N 1
ATOM 919 C CA . GLU A 1 109 ? 7.223 8.500 6.046 1.00 89.38 109 GLU A CA 1
ATOM 920 C C . GLU A 1 109 ? 6.838 7.463 4.983 1.00 89.38 109 GLU A C 1
ATOM 922 O O . GLU A 1 109 ? 7.337 6.331 4.998 1.00 89.38 109 GLU A O 1
ATOM 927 N N . SER A 1 110 ? 5.903 7.841 4.120 1.00 87.19 110 SER A N 1
ATOM 928 C CA . SER A 1 110 ? 5.357 7.095 2.990 1.00 87.19 110 SER A CA 1
ATOM 929 C C . SER A 1 110 ? 6.012 7.567 1.681 1.00 87.19 110 SER A C 1
ATOM 931 O O . SER A 1 110 ? 6.846 8.474 1.670 1.00 87.19 110 SER A O 1
ATOM 933 N N . GLU A 1 111 ? 5.697 6.929 0.554 1.00 86.44 111 GLU A N 1
ATOM 934 C CA . GLU A 1 111 ? 6.299 7.234 -0.750 1.00 86.44 111 GLU A CA 1
ATOM 935 C C . GLU A 1 111 ? 6.005 8.655 -1.280 1.00 86.44 111 GLU A C 1
ATOM 937 O O . GLU A 1 111 ? 6.699 9.129 -2.188 1.00 86.44 111 GLU A O 1
ATOM 942 N N . ASP A 1 112 ? 4.996 9.333 -0.736 1.00 84.75 112 ASP A N 1
ATOM 943 C CA . ASP A 1 112 ? 4.623 10.719 -1.038 1.00 84.75 112 ASP A CA 1
ATOM 944 C C . ASP A 1 112 ? 5.297 11.762 -0.122 1.00 84.75 112 ASP A C 1
ATOM 946 O O . ASP A 1 112 ? 5.272 12.954 -0.433 1.00 84.75 112 ASP A O 1
ATOM 950 N N . GLY A 1 113 ? 5.970 11.315 0.945 1.00 86.88 113 GLY A N 1
ATOM 951 C CA . GLY A 1 113 ? 6.591 12.164 1.963 1.00 86.88 113 GLY A CA 1
ATOM 952 C C . GLY A 1 113 ? 5.695 12.491 3.163 1.00 86.88 113 GLY A C 1
ATOM 953 O O . GLY A 1 113 ? 6.158 13.186 4.066 1.00 86.88 113 GLY A O 1
ATOM 954 N N . GLU A 1 114 ? 4.457 11.992 3.196 1.00 91.75 114 GLU A N 1
ATOM 955 C CA . GLU A 1 114 ? 3.538 12.110 4.336 1.00 91.75 114 GLU A CA 1
ATOM 956 C C . GLU A 1 114 ? 3.602 10.851 5.219 1.00 91.75 114 GLU A C 1
ATOM 958 O O . GLU A 1 114 ? 4.340 9.906 4.934 1.00 91.75 114 GLU A O 1
ATOM 963 N N . GLU A 1 115 ? 2.873 10.809 6.335 1.00 96.06 115 GLU A N 1
ATOM 964 C CA . GLU A 1 115 ? 2.826 9.613 7.181 1.00 96.06 115 GLU A CA 1
ATOM 965 C C . GLU A 1 115 ? 2.059 8.440 6.541 1.00 96.06 115 GLU A C 1
ATOM 967 O O . GLU A 1 115 ? 1.194 8.598 5.686 1.00 96.06 115 GLU A O 1
ATOM 972 N N . ILE A 1 116 ? 2.347 7.214 6.993 1.00 96.56 116 ILE A N 1
ATOM 973 C CA . ILE A 1 116 ? 1.663 6.021 6.484 1.00 96.56 116 ILE A CA 1
ATOM 974 C C . ILE A 1 116 ? 0.206 6.007 6.948 1.00 96.56 116 ILE A C 1
ATOM 976 O O . ILE A 1 116 ? -0.079 5.865 8.141 1.00 96.56 116 ILE A O 1
ATOM 980 N N . ASP A 1 117 ? -0.696 6.061 5.977 1.00 97.62 117 ASP A N 1
ATOM 981 C CA . ASP A 1 117 ? -2.137 6.057 6.184 1.00 97.62 117 ASP A CA 1
ATOM 982 C C . ASP A 1 117 ? -2.724 4.681 6.552 1.00 97.62 117 ASP A C 1
ATOM 984 O O . ASP A 1 117 ? -2.283 3.610 6.110 1.00 97.62 117 ASP A O 1
ATOM 988 N N . VAL A 1 118 ? -3.801 4.727 7.336 1.00 98.44 118 VAL A N 1
ATOM 989 C CA . VAL A 1 118 ? -4.411 3.588 8.016 1.00 98.44 118 VAL A CA 1
ATOM 990 C C . VAL A 1 118 ? -5.937 3.689 8.029 1.00 98.44 118 VAL A C 1
ATOM 992 O O . VAL A 1 118 ? -6.506 4.673 8.497 1.00 98.44 118 VAL A O 1
ATOM 995 N N . TYR A 1 119 ? -6.606 2.601 7.645 1.00 98.62 119 TYR A N 1
ATOM 996 C CA . TYR A 1 119 ? -8.012 2.360 7.971 1.00 98.62 119 TYR A CA 1
ATOM 997 C C . TYR A 1 119 ? -8.137 1.578 9.281 1.00 98.62 119 TYR A C 1
ATOM 999 O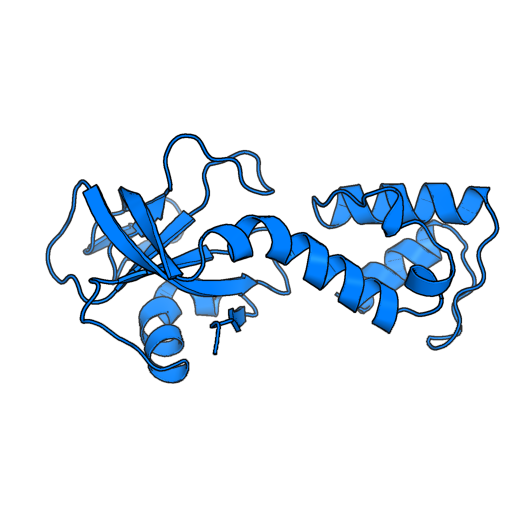 O . TYR A 1 119 ? -7.479 0.550 9.468 1.00 98.62 119 TYR A O 1
ATOM 1007 N N . ILE A 1 120 ? -9.040 2.013 10.161 1.00 98.69 120 ILE A N 1
ATOM 1008 C CA . ILE A 1 120 ? -9.390 1.299 11.392 1.00 98.69 120 ILE A CA 1
ATOM 1009 C C . ILE A 1 120 ? -10.733 0.593 11.180 1.00 98.69 120 ILE A C 1
ATOM 1011 O O . ILE A 1 120 ? -11.759 1.253 10.998 1.00 98.69 120 ILE A O 1
ATOM 1015 N N . LEU A 1 121 ? -10.751 -0.744 11.217 1.00 98.38 121 LEU A N 1
ATOM 1016 C CA . LEU A 1 121 ? -11.993 -1.513 11.063 1.00 98.38 121 LEU A CA 1
ATOM 1017 C C . LEU A 1 121 ? -12.549 -2.006 12.393 1.00 98.38 121 LEU A C 1
ATOM 1019 O O . LEU A 1 121 ? -11.822 -2.414 13.300 1.00 98.38 121 LEU A O 1
ATOM 1023 N N . GLY A 1 122 ? -13.880 -2.065 12.436 1.00 96.19 122 GLY A N 1
ATOM 1024 C CA . GLY A 1 122 ? -14.637 -2.633 13.545 1.00 96.19 122 GLY A CA 1
ATOM 1025 C C . GLY A 1 122 ? -14.944 -1.659 14.671 1.00 96.19 122 GLY A C 1
ATOM 1026 O O . GLY A 1 122 ? -15.558 -2.081 15.648 1.00 96.19 122 GLY A O 1
ATOM 1027 N N . GLU A 1 123 ? -14.551 -0.396 14.535 1.00 96.94 123 GLU A N 1
ATOM 1028 C CA . GLU A 1 123 ? -14.872 0.680 15.470 1.00 96.94 123 GLU A CA 1
ATOM 1029 C C . GLU A 1 123 ? -15.969 1.563 14.871 1.00 96.94 123 GLU A C 1
ATOM 1031 O O . GLU A 1 123 ? -15.829 2.059 13.752 1.00 96.94 123 GLU A O 1
ATOM 1036 N N . PHE A 1 124 ? -17.074 1.719 15.604 1.00 95.00 124 PHE A N 1
ATOM 1037 C CA . PHE A 1 124 ? -18.301 2.362 15.114 1.00 95.00 124 PHE A CA 1
ATOM 1038 C C . PHE A 1 124 ? -18.564 3.743 15.724 1.00 95.00 124 PHE A C 1
ATOM 1040 O O . PHE A 1 124 ? -19.551 4.385 15.371 1.00 95.00 124 PHE A O 1
ATOM 1047 N N . ASP A 1 125 ? -17.666 4.209 16.590 1.00 97.38 125 ASP A N 1
ATOM 1048 C CA . ASP A 1 125 ? -17.662 5.565 17.127 1.00 97.38 125 ASP A CA 1
ATOM 1049 C C . ASP A 1 125 ? -16.534 6.391 16.475 1.00 97.38 125 ASP A C 1
ATOM 1051 O O . ASP A 1 125 ? -15.491 5.830 16.119 1.00 97.38 125 ASP A O 1
ATOM 1055 N N . PRO A 1 126 ? -16.701 7.716 16.309 1.00 98.00 126 PRO A N 1
ATOM 1056 C CA . PRO A 1 126 ? -15.611 8.631 15.970 1.00 98.00 126 PRO A CA 1
ATOM 1057 C C . PRO A 1 126 ? -14.464 8.549 16.987 1.00 98.00 126 PRO A C 1
ATOM 1059 O O . PRO A 1 126 ? -14.692 8.67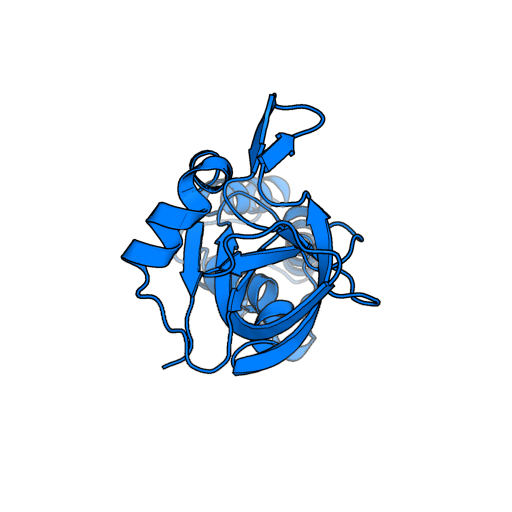1 18.191 1.00 98.00 126 PRO A O 1
ATOM 1062 N N . LEU A 1 127 ? -13.229 8.389 16.511 1.00 98.31 127 LEU A N 1
ATOM 1063 C CA . LEU A 1 127 ? -12.036 8.263 17.357 1.00 98.31 127 LEU A CA 1
ATOM 1064 C C . LEU A 1 127 ? -11.100 9.474 17.213 1.00 98.31 127 LEU A C 1
ATOM 1066 O O . LEU A 1 127 ? -11.099 10.150 16.190 1.00 98.31 127 LEU A O 1
ATOM 1070 N N . GLU A 1 128 ? -10.277 9.738 18.229 1.00 98.38 128 GLU A N 1
ATOM 1071 C CA . GLU A 1 128 ? -9.130 10.668 18.123 1.00 98.38 128 GLU A CA 1
ATOM 1072 C C . GLU A 1 128 ? -7.813 9.905 17.906 1.00 98.38 128 GLU A C 1
ATOM 1074 O O . GLU A 1 128 ? -6.920 10.336 17.178 1.00 98.38 128 GLU A O 1
ATOM 1079 N N . GLU A 1 129 ? -7.690 8.743 18.546 1.00 98.44 129 GLU A N 1
ATOM 1080 C CA . GLU A 1 129 ? -6.551 7.839 18.445 1.00 98.44 129 GLU A CA 1
ATOM 1081 C C . GLU A 1 129 ? -7.022 6.390 18.580 1.00 98.44 129 GLU A C 1
ATOM 1083 O O . GLU A 1 129 ? -8.083 6.113 19.146 1.00 98.44 129 GLU A O 1
ATOM 1088 N N . PHE A 1 130 ? -6.225 5.463 18.058 1.00 98.56 130 PHE A N 1
ATOM 1089 C CA . PHE A 1 130 ? -6.474 4.031 18.165 1.00 98.56 130 PHE A CA 1
ATOM 1090 C C . PHE A 1 130 ? -5.161 3.274 18.329 1.00 98.56 130 PHE A C 1
ATOM 1092 O O . PHE A 1 130 ? -4.148 3.637 17.736 1.00 98.56 130 PHE A O 1
ATOM 1099 N N . GLU A 1 131 ? -5.169 2.198 19.107 1.00 98.50 131 GLU A N 1
ATOM 1100 C CA . GLU A 1 131 ? -4.047 1.268 19.187 1.00 98.50 131 GLU A CA 1
ATOM 1101 C C . GLU A 1 131 ? -4.565 -0.140 18.903 1.00 98.50 131 GLU A C 1
ATOM 1103 O O . GLU A 1 131 ? -5.441 -0.646 19.603 1.00 98.50 131 GLU A O 1
ATOM 1108 N N . GLY A 1 132 ? -4.025 -0.776 17.869 1.00 98.06 132 GLY A N 1
ATOM 1109 C CA . GLY A 1 132 ? -4.510 -2.067 17.396 1.00 98.06 132 GLY A CA 1
ATOM 1110 C C . GLY A 1 132 ? -3.454 -2.822 16.614 1.00 98.06 132 GLY A C 1
ATOM 1111 O O . GLY A 1 132 ? -2.307 -2.395 16.529 1.00 98.06 132 GLY A O 1
ATOM 1112 N N . VAL A 1 133 ? -3.834 -3.961 16.049 1.00 98.25 133 VAL A N 1
ATOM 1113 C CA . VAL A 1 133 ? -2.928 -4.803 15.267 1.00 98.25 133 VAL A CA 1
ATOM 1114 C C . VAL A 1 133 ? -3.116 -4.504 13.790 1.00 98.25 133 VAL A C 1
ATOM 1116 O O . VAL A 1 133 ? -4.241 -4.541 13.291 1.00 98.25 133 VAL A O 1
ATOM 1119 N N . CYS A 1 134 ? -2.024 -4.242 13.076 1.00 98.19 134 CYS A N 1
ATOM 1120 C CA . CYS A 1 134 ? -2.061 -4.153 11.623 1.00 98.19 134 CYS A CA 1
ATOM 1121 C C . CYS A 1 134 ? -2.236 -5.557 11.021 1.00 98.19 134 CYS A C 1
ATOM 1123 O O . CYS A 1 134 ? -1.427 -6.457 11.241 1.00 98.19 134 CYS A O 1
ATOM 1125 N N . ARG A 1 135 ? -3.336 -5.768 10.296 1.00 97.56 135 ARG A N 1
ATOM 1126 C CA . ARG A 1 135 ? -3.765 -7.078 9.779 1.00 97.56 135 ARG A CA 1
ATOM 1127 C C . ARG A 1 135 ? -3.561 -7.244 8.280 1.00 97.56 135 ARG A C 1
ATOM 1129 O O . ARG A 1 135 ? -3.465 -8.379 7.820 1.00 97.56 135 ARG A O 1
ATOM 1136 N N . ALA A 1 136 ? -3.531 -6.150 7.526 1.00 98.12 136 ALA A N 1
ATOM 1137 C CA . ALA A 1 136 ? -3.403 -6.208 6.078 1.00 98.12 136 ALA A CA 1
ATOM 1138 C C . ALA A 1 136 ? -2.771 -4.940 5.500 1.00 98.12 136 ALA A C 1
ATOM 1140 O O . ALA A 1 136 ? -2.790 -3.874 6.117 1.00 98.12 136 ALA A O 1
ATOM 1141 N N . ILE A 1 137 ? -2.267 -5.078 4.278 1.00 98.19 137 ILE A N 1
ATOM 1142 C CA . ILE A 1 137 ? -1.846 -3.983 3.406 1.00 98.19 137 ILE A CA 1
ATOM 1143 C C . ILE A 1 137 ? -2.848 -3.915 2.253 1.00 98.19 137 ILE A C 1
ATOM 1145 O O . ILE A 1 137 ? -3.124 -4.933 1.618 1.00 98.19 137 ILE A O 1
ATOM 1149 N N . ILE A 1 138 ? -3.359 -2.725 1.957 1.00 98.19 138 ILE A N 1
ATOM 1150 C CA . ILE A 1 138 ? -4.045 -2.427 0.700 1.00 98.19 138 ILE A CA 1
ATOM 1151 C C . ILE A 1 138 ? -2.983 -1.964 -0.288 1.00 98.19 138 ILE A C 1
ATOM 1153 O O . ILE A 1 138 ? -2.521 -0.824 -0.233 1.00 98.19 138 ILE A O 1
ATOM 1157 N N . TYR A 1 139 ? -2.573 -2.862 -1.176 1.00 96.50 139 TYR A N 1
ATOM 1158 C CA . TYR A 1 139 ? -1.615 -2.559 -2.226 1.00 96.50 139 TYR A CA 1
ATOM 1159 C C . TYR A 1 139 ? -2.321 -1.887 -3.401 1.00 96.50 139 TYR A C 1
ATOM 1161 O O . TYR A 1 139 ? -3.097 -2.543 -4.097 1.00 96.50 139 TYR A O 1
ATOM 1169 N N . ARG A 1 140 ? -2.039 -0.606 -3.661 1.00 95.50 140 ARG A N 1
ATOM 1170 C CA . ARG A 1 140 ? -2.542 0.080 -4.858 1.00 95.50 140 ARG A CA 1
ATOM 1171 C C . ARG A 1 140 ? -1.586 -0.161 -6.030 1.00 95.50 140 ARG A C 1
ATOM 1173 O O . ARG A 1 140 ? -0.410 0.214 -6.006 1.00 95.50 140 ARG A O 1
ATOM 1180 N N . ILE A 1 141 ? -2.090 -0.817 -7.072 1.00 92.44 141 ILE A N 1
ATOM 1181 C CA . ILE A 1 141 ? -1.324 -1.220 -8.263 1.00 92.44 141 ILE A CA 1
ATOM 1182 C C . ILE A 1 141 ? -1.065 -0.028 -9.195 1.00 92.44 141 ILE A C 1
ATOM 1184 O O . ILE A 1 141 ? -0.065 -0.002 -9.924 1.00 92.44 141 ILE A O 1
ATOM 1188 N N . ASP A 1 142 ? -2.007 0.912 -9.244 1.00 91.25 142 ASP A N 1
ATOM 1189 C CA . ASP A 1 142 ? -2.004 2.078 -10.128 1.00 91.25 142 ASP A CA 1
ATOM 1190 C C . ASP A 1 142 ? -1.789 3.414 -9.412 1.00 91.25 142 ASP A C 1
ATOM 1192 O O . ASP A 1 142 ? -1.802 4.450 -10.071 1.00 91.25 142 ASP A O 1
ATOM 1196 N N . ASP A 1 143 ? -1.492 3.365 -8.118 1.00 91.88 143 ASP A N 1
ATOM 1197 C CA . ASP A 1 143 ? -1.093 4.505 -7.294 1.00 91.88 143 ASP A CA 1
ATOM 1198 C C . ASP A 1 143 ? 0.299 4.257 -6.687 1.00 91.88 143 ASP A C 1
ATOM 1200 O O . ASP A 1 143 ? 0.823 3.145 -6.805 1.00 91.88 143 ASP A O 1
ATOM 1204 N N . ILE A 1 144 ? 0.935 5.263 -6.083 1.00 88.25 144 ILE A N 1
ATOM 1205 C CA . ILE A 1 144 ? 2.234 5.099 -5.413 1.00 88.25 144 ILE A CA 1
ATOM 1206 C C . ILE A 1 144 ? 2.062 4.691 -3.947 1.00 88.25 144 ILE A C 1
ATOM 1208 O O . ILE A 1 144 ? 2.835 3.854 -3.487 1.00 88.25 144 ILE A O 1
ATOM 1212 N N . GLU A 1 145 ? 0.998 5.136 -3.283 1.00 89.75 145 GLU A N 1
ATOM 1213 C CA . GLU A 1 145 ? 0.778 4.914 -1.857 1.00 89.75 145 GLU A CA 1
ATOM 1214 C C . GLU A 1 145 ? -0.026 3.643 -1.600 1.00 89.75 145 GLU A C 1
ATOM 1216 O O . GLU A 1 145 ? -1.090 3.413 -2.185 1.00 89.75 145 GLU A O 1
ATOM 1221 N N . ASN A 1 146 ? 0.424 2.847 -0.638 1.00 95.2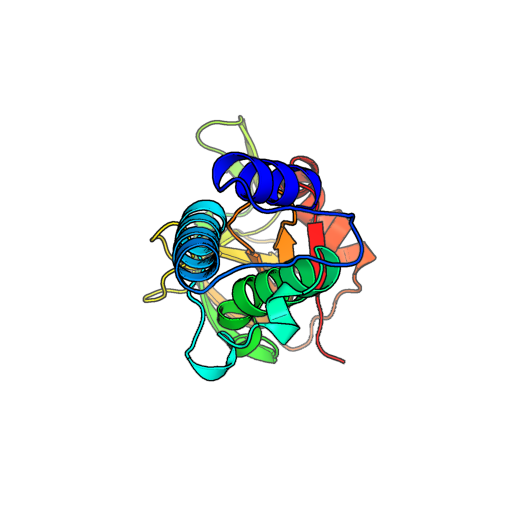5 146 ASN A N 1
ATOM 1222 C CA . ASN A 1 146 ? -0.393 1.783 -0.065 1.00 95.25 146 ASN A CA 1
ATOM 1223 C C . ASN A 1 146 ? -1.026 2.257 1.244 1.00 95.25 146 ASN A C 1
ATOM 1225 O O . ASN A 1 146 ? -0.605 3.246 1.842 1.00 95.25 146 ASN A O 1
ATOM 1229 N N . LYS A 1 147 ? -2.044 1.532 1.699 1.00 97.06 147 LYS A N 1
ATOM 1230 C CA . LYS A 1 147 ? -2.722 1.806 2.971 1.00 97.06 147 LYS A CA 1
ATOM 1231 C C . LYS A 1 147 ? -2.601 0.602 3.891 1.00 97.06 147 LYS A C 1
ATOM 1233 O O . LYS A 1 147 ? -2.489 -0.531 3.419 1.00 97.06 147 LYS A O 1
ATOM 1238 N N . LEU A 1 148 ? -2.638 0.824 5.199 1.00 98.38 148 LEU A N 1
ATOM 1239 C CA . LEU A 1 148 ? -2.685 -0.255 6.183 1.00 98.38 148 LEU A CA 1
ATOM 1240 C C . LEU A 1 148 ? -4.092 -0.451 6.738 1.00 98.38 148 LEU A C 1
ATOM 1242 O O . LEU A 1 148 ? -4.923 0.454 6.757 1.00 98.38 148 LEU A O 1
ATOM 1246 N N . ILE A 1 149 ? -4.339 -1.665 7.213 1.00 98.56 149 ILE A N 1
ATOM 1247 C CA . ILE A 1 149 ? -5.572 -2.069 7.876 1.00 98.56 149 ILE A CA 1
ATOM 1248 C C . ILE A 1 149 ? -5.250 -2.410 9.320 1.00 98.56 149 ILE A C 1
ATOM 1250 O O . ILE A 1 149 ? -4.504 -3.355 9.572 1.00 98.56 149 ILE A O 1
ATOM 1254 N N . VAL A 1 150 ? -5.857 -1.692 10.261 1.00 98.56 150 VAL A N 1
ATOM 1255 C CA . VAL A 1 150 ? -5.693 -1.922 11.699 1.00 98.56 150 VAL A CA 1
ATOM 1256 C C . VAL A 1 150 ? -7.025 -2.289 12.332 1.00 98.56 150 VAL A C 1
ATOM 1258 O O . VAL A 1 150 ? -8.072 -1.733 12.007 1.00 98.56 150 VAL A O 1
ATOM 1261 N N . THR A 1 151 ? -6.988 -3.249 13.250 1.00 98.31 151 THR A N 1
ATOM 1262 C CA . THR A 1 151 ? -8.169 -3.715 13.983 1.00 98.31 151 THR A CA 1
ATOM 1263 C C . THR A 1 151 ? -7.846 -3.892 15.458 1.00 98.31 151 THR A C 1
ATOM 1265 O O . THR A 1 151 ? -6.678 -3.985 15.846 1.00 98.31 151 THR A O 1
ATOM 1268 N N . ALA A 1 152 ? -8.880 -4.021 16.290 1.00 97.62 152 ALA A N 1
ATOM 1269 C CA . ALA A 1 152 ? -8.705 -4.595 17.620 1.00 97.62 152 ALA A CA 1
ATOM 1270 C C . ALA A 1 152 ? -8.099 -6.010 17.518 1.00 97.62 152 ALA A C 1
ATOM 1272 O O . ALA A 1 152 ? -8.250 -6.701 16.503 1.00 97.62 152 ALA A O 1
ATOM 1273 N N . GLU A 1 153 ? -7.384 -6.437 18.558 1.00 95.44 153 GLU A N 1
ATOM 1274 C CA . GLU A 1 153 ? -6.603 -7.679 18.552 1.00 95.44 153 GLU A CA 1
ATOM 1275 C C . GLU A 1 153 ? -7.468 -8.932 18.331 1.00 95.44 153 GLU A C 1
ATOM 1277 O O . GLU A 1 153 ? -7.067 -9.847 17.610 1.00 95.44 153 GLU A O 1
ATOM 1282 N N . ASP A 1 154 ? -8.678 -8.945 18.883 1.00 94.31 154 ASP A N 1
ATOM 1283 C CA . ASP A 1 154 ? -9.659 -10.028 18.790 1.00 94.31 154 ASP A CA 1
ATOM 1284 C C . ASP A 1 154 ? -10.492 -10.003 17.496 1.00 94.31 154 ASP A C 1
ATOM 1286 O O . ASP A 1 154 ? -11.162 -10.986 17.169 1.00 94.31 154 ASP A O 1
ATOM 1290 N N . LYS A 1 155 ? -10.423 -8.915 16.721 1.00 94.00 155 LYS A N 1
ATOM 1291 C CA . LYS A 1 155 ? -11.156 -8.761 15.462 1.00 94.00 155 LYS A CA 1
ATOM 1292 C C . LYS A 1 155 ? -10.316 -9.245 14.283 1.00 94.00 155 LYS A C 1
ATOM 1294 O O . LYS A 1 155 ? -9.140 -8.911 14.135 1.00 94.00 155 LYS A O 1
ATOM 1299 N N . LYS A 1 156 ? -10.943 -10.037 13.414 1.00 93.56 156 LYS A N 1
ATOM 1300 C CA . LYS A 1 156 ? -10.367 -10.519 12.155 1.00 93.56 156 LYS A CA 1
ATOM 1301 C C . LYS A 1 156 ? -11.398 -10.384 11.049 1.00 93.56 156 LYS A C 1
ATOM 1303 O O . LYS A 1 156 ? -12.574 -10.668 11.262 1.00 93.56 156 LYS A O 1
ATOM 1308 N N . TYR A 1 157 ? -10.927 -9.996 9.874 1.00 96.81 157 TYR A N 1
ATOM 1309 C CA . TYR A 1 157 ? -11.742 -9.836 8.680 1.00 96.81 157 TYR A CA 1
ATOM 1310 C C . TYR A 1 157 ? -11.133 -10.663 7.554 1.00 96.81 157 TYR A C 1
ATOM 1312 O O . TYR A 1 157 ? -9.913 -10.784 7.448 1.00 96.81 157 TYR A O 1
ATOM 1320 N N . SER A 1 158 ? -11.996 -11.258 6.741 1.00 97.38 158 SER A N 1
ATOM 1321 C CA . SER A 1 158 ? -11.612 -11.840 5.455 1.00 97.38 158 SER A CA 1
ATOM 1322 C C . SER A 1 158 ? -11.282 -10.743 4.440 1.00 97.38 158 SER A C 1
ATOM 1324 O O . SER A 1 158 ? -11.667 -9.588 4.627 1.00 97.38 158 SER A O 1
ATOM 1326 N N . ILE A 1 159 ? -10.604 -11.116 3.353 1.00 97.88 159 ILE A N 1
ATOM 1327 C CA . ILE A 1 159 ? -10.297 -10.207 2.239 1.00 97.88 159 ILE A CA 1
ATOM 1328 C C . ILE A 1 159 ? -11.582 -9.551 1.714 1.00 97.88 159 ILE A C 1
ATOM 1330 O O . ILE A 1 159 ? -11.667 -8.329 1.734 1.00 97.88 159 ILE A O 1
ATOM 1334 N N . ASP A 1 160 ? -12.613 -10.338 1.393 1.00 98.12 160 ASP A N 1
ATOM 1335 C CA . ASP A 1 160 ? -13.898 -9.831 0.887 1.00 98.12 160 ASP A CA 1
ATOM 1336 C C . ASP A 1 160 ? -14.562 -8.826 1.848 1.00 98.12 160 ASP A C 1
ATOM 1338 O O . ASP A 1 160 ? -15.170 -7.843 1.426 1.00 98.12 160 ASP A O 1
ATOM 1342 N N . GLN A 1 161 ? -14.442 -9.049 3.164 1.00 98.31 161 GLN A N 1
ATOM 1343 C CA . GLN A 1 161 ? -14.959 -8.112 4.166 1.00 98.31 161 GLN A CA 1
ATOM 1344 C C . GLN A 1 161 ? -14.157 -6.810 4.200 1.00 98.31 161 GLN A C 1
ATOM 1346 O O . GLN A 1 161 ? -14.755 -5.745 4.331 1.00 98.31 161 GLN A O 1
ATOM 1351 N N . ILE A 1 162 ? -12.826 -6.884 4.100 1.00 98.44 162 ILE A N 1
ATOM 1352 C CA . ILE A 1 162 ? -11.969 -5.695 4.033 1.00 98.44 162 ILE A CA 1
ATOM 1353 C C . ILE A 1 162 ? -12.319 -4.896 2.780 1.00 98.44 162 ILE A C 1
ATOM 1355 O O . ILE A 1 162 ? -12.628 -3.716 2.906 1.00 98.44 162 ILE A O 1
ATOM 1359 N N . GLU A 1 163 ? -12.347 -5.540 1.610 1.00 98.19 163 GLU A N 1
ATOM 1360 C CA . GLU A 1 163 ? -12.675 -4.912 0.324 1.00 98.19 163 GLU A CA 1
ATOM 1361 C C . GLU A 1 163 ? -14.029 -4.199 0.366 1.00 98.19 163 GLU A C 1
ATOM 1363 O O . GLU A 1 163 ? -14.126 -3.040 -0.033 1.00 98.19 163 GLU A O 1
ATOM 1368 N N . ALA A 1 164 ? -15.059 -4.844 0.921 1.00 98.25 164 ALA A N 1
ATOM 1369 C CA . ALA A 1 164 ? -16.379 -4.238 1.061 1.00 98.25 164 ALA A CA 1
ATOM 1370 C C . ALA A 1 164 ? -16.382 -3.009 1.989 1.00 98.25 164 ALA A C 1
ATOM 1372 O O . ALA A 1 164 ? -17.082 -2.035 1.718 1.00 98.25 164 ALA A O 1
ATOM 1373 N N . LEU A 1 165 ? -15.617 -3.040 3.085 1.00 98.25 165 LEU A N 1
ATOM 1374 C CA . LEU A 1 165 ? -15.585 -1.957 4.075 1.00 98.25 165 LEU A CA 1
ATOM 1375 C C . LEU A 1 165 ? -14.795 -0.732 3.598 1.00 98.25 165 LEU A C 1
ATOM 1377 O O . LEU A 1 165 ? -15.121 0.387 3.994 1.00 98.25 165 LEU A O 1
ATOM 1381 N N . VAL A 1 166 ? -13.786 -0.929 2.746 1.00 98.06 166 VAL A N 1
ATOM 1382 C CA . VAL A 1 166 ? -12.943 0.151 2.200 1.00 98.06 166 VAL A CA 1
ATOM 1383 C C . VAL A 1 166 ? -13.377 0.617 0.804 1.00 98.06 166 VAL A C 1
ATOM 1385 O O . VAL A 1 166 ? -12.804 1.568 0.273 1.00 98.06 166 VAL A O 1
ATOM 1388 N N . GLU A 1 167 ? -14.413 0.001 0.218 1.00 97.50 167 GLU A N 1
ATOM 1389 C CA . GLU A 1 167 ? -14.910 0.292 -1.140 1.00 97.50 167 GLU A CA 1
ATOM 1390 C C . GLU A 1 167 ? -15.175 1.782 -1.368 1.00 97.50 167 GLU A C 1
ATOM 1392 O O . GLU A 1 167 ? -14.845 2.297 -2.434 1.00 97.50 167 GLU A O 1
ATOM 1397 N N . PHE A 1 168 ? -15.689 2.495 -0.359 1.00 96.56 168 PHE A N 1
ATOM 1398 C CA . PHE A 1 168 ? -16.084 3.902 -0.477 1.00 96.56 168 PHE A CA 1
ATOM 1399 C C . PHE A 1 168 ? -14.981 4.805 -1.058 1.00 96.56 168 PHE A C 1
ATOM 1401 O O . PHE A 1 168 ? -15.288 5.763 -1.778 1.00 96.56 168 PHE A O 1
ATOM 1408 N N . GLN A 1 169 ? -13.718 4.477 -0.770 1.00 96.38 169 GLN A N 1
ATOM 1409 C CA . GLN A 1 169 ? -12.531 5.148 -1.289 1.00 96.38 169 GLN A CA 1
ATOM 1410 C C . GLN A 1 169 ? -11.743 4.252 -2.252 1.00 96.38 169 GLN A C 1
ATOM 1412 O O . GLN A 1 169 ? -11.343 4.709 -3.322 1.00 96.38 169 GLN A O 1
ATOM 1417 N N . GLU A 1 170 ? -11.543 2.972 -1.930 1.00 97.56 170 GLU A N 1
ATOM 1418 C CA . GLU A 1 170 ? -10.682 2.099 -2.738 1.00 97.56 170 GLU A CA 1
ATOM 1419 C C . GLU A 1 170 ? -11.286 1.721 -4.098 1.00 97.56 170 GLU A C 1
ATOM 1421 O O . GLU A 1 170 ? -10.547 1.325 -4.993 1.00 97.56 170 GLU A O 1
ATOM 1426 N N . ARG A 1 171 ? -12.590 1.943 -4.331 1.00 96.19 171 ARG A N 1
ATOM 1427 C CA . ARG A 1 171 ? -13.222 1.787 -5.659 1.00 96.19 171 ARG A CA 1
ATOM 1428 C C . ARG A 1 171 ? -12.621 2.667 -6.757 1.00 96.19 171 ARG A C 1
ATOM 1430 O O . ARG A 1 171 ? -12.868 2.429 -7.939 1.00 96.19 171 ARG A O 1
ATOM 1437 N N . PHE A 1 172 ? -11.896 3.720 -6.380 1.00 95.75 172 PHE A N 1
ATOM 1438 C CA . PHE A 1 172 ? -11.238 4.627 -7.319 1.00 95.75 172 PHE A CA 1
ATOM 1439 C C . PHE A 1 172 ? -9.837 4.150 -7.731 1.00 95.75 172 PHE A C 1
ATOM 1441 O O . PHE A 1 172 ? -9.240 4.748 -8.624 1.00 95.75 172 PHE A O 1
ATOM 1448 N N . PHE A 1 173 ? -9.341 3.067 -7.128 1.00 96.12 173 PHE A N 1
ATOM 1449 C CA . PHE A 1 173 ? -8.011 2.510 -7.354 1.00 96.12 173 PHE A CA 1
ATOM 1450 C C . PHE A 1 173 ? -8.095 1.034 -7.750 1.00 96.12 173 PHE A C 1
ATOM 1452 O O . PHE A 1 173 ? -9.111 0.363 -7.563 1.00 96.12 173 PHE A O 1
ATOM 1459 N N . LYS A 1 174 ? -7.005 0.497 -8.297 1.00 95.44 174 LYS A N 1
ATOM 1460 C CA . LYS A 1 174 ? -6.835 -0.950 -8.465 1.00 95.44 174 LYS A CA 1
ATOM 1461 C C . LYS A 1 174 ? -6.056 -1.493 -7.289 1.00 95.44 174 LYS A C 1
ATOM 1463 O O . LYS A 1 174 ? -4.856 -1.244 -7.182 1.00 95.44 174 LYS A O 1
ATOM 1468 N N . THR A 1 175 ? -6.729 -2.256 -6.442 1.00 96.75 175 THR A N 1
ATOM 1469 C CA . THR A 1 175 ? -6.172 -2.721 -5.175 1.00 96.75 175 THR A CA 1
ATOM 1470 C C . THR A 1 175 ? -6.024 -4.237 -5.110 1.00 96.75 175 THR A C 1
ATOM 1472 O O . THR A 1 175 ? -6.732 -4.983 -5.782 1.00 96.75 175 THR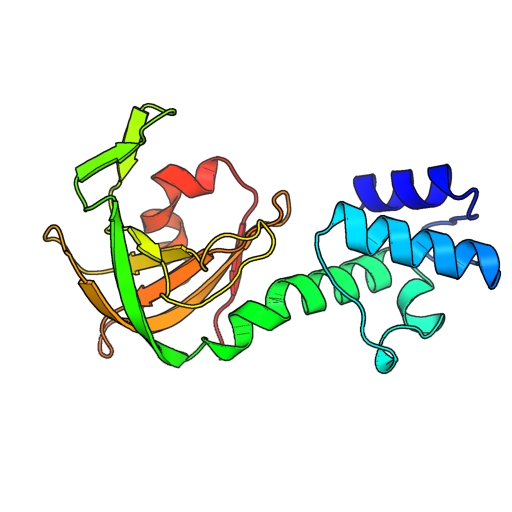 A O 1
ATOM 1475 N N . GLU A 1 176 ? -5.072 -4.688 -4.295 1.00 96.44 176 GLU A N 1
ATOM 1476 C CA . GLU A 1 176 ? -4.963 -6.062 -3.801 1.00 96.44 176 GLU A CA 1
ATOM 1477 C C . GLU A 1 176 ? -4.819 -6.021 -2.277 1.00 96.44 176 GLU A C 1
ATOM 1479 O O . GLU A 1 176 ? -4.009 -5.253 -1.750 1.00 96.44 176 GLU A O 1
ATOM 1484 N N . ILE A 1 177 ? -5.557 -6.870 -1.560 1.00 97.94 177 ILE A N 1
ATOM 1485 C CA . ILE A 1 177 ? -5.380 -7.034 -0.113 1.00 97.94 177 ILE A CA 1
ATOM 1486 C C . ILE A 1 177 ? -4.299 -8.083 0.151 1.00 97.94 177 ILE A C 1
ATOM 1488 O O . ILE A 1 177 ? -4.404 -9.234 -0.272 1.00 97.94 177 ILE A O 1
ATOM 1492 N N . ILE A 1 178 ? -3.262 -7.692 0.888 1.00 96.88 178 ILE A N 1
ATOM 1493 C CA . ILE A 1 178 ? -2.157 -8.567 1.277 1.00 96.88 178 ILE A CA 1
ATOM 1494 C C . ILE A 1 178 ? -2.228 -8.797 2.782 1.00 96.88 178 ILE A C 1
ATOM 1496 O O . ILE A 1 178 ? -2.095 -7.866 3.573 1.00 96.88 178 ILE A O 1
ATOM 1500 N N . MET A 1 179 ? -2.410 -10.057 3.165 1.00 94.94 179 MET A N 1
ATOM 1501 C CA . MET A 1 179 ? -2.392 -10.524 4.550 1.00 94.94 179 MET A CA 1
ATOM 1502 C C . MET A 1 179 ? -1.262 -11.538 4.717 1.00 94.94 179 MET A C 1
ATOM 1504 O O . MET A 1 179 ? -0.957 -12.294 3.790 1.00 94.94 179 MET A O 1
ATOM 1508 N N . GLU A 1 180 ? -0.641 -11.567 5.892 1.00 84.00 180 GLU A N 1
ATOM 1509 C CA . GLU A 1 180 ? 0.300 -12.634 6.236 1.00 84.00 180 GLU A CA 1
ATOM 1510 C C . GLU A 1 180 ? -0.474 -13.894 6.659 1.00 84.00 180 GLU A C 1
ATOM 1512 O O . GLU A 1 180 ? -1.557 -13.792 7.242 1.00 84.00 180 GLU A O 1
ATOM 1517 N N . LYS A 1 181 ? 0.049 -15.071 6.299 1.00 58.25 181 LYS A N 1
ATOM 1518 C CA . LYS A 1 181 ? -0.564 -16.373 6.603 1.00 58.25 181 LYS A CA 1
ATOM 1519 C C . LYS A 1 181 ? -0.220 -16.852 8.004 1.00 58.25 181 LYS A C 1
ATOM 1521 O O . LYS A 1 181 ? 0.946 -16.661 8.406 1.00 58.25 181 LYS A O 1
#

Organism: NCBI:txid157692

pLDDT: mean 94.04, std 5.63, range [58.25, 98.69]